Protein AF-A0A6P0XG08-F1 (afdb_monomer_lite)

Secondary structure (DSSP, 8-state):
-BSSSS-THHHHHHTTSTT---B---S-HHHHHHHHHHHHHTT-----TTSTTHHHHHHHHHHTTTSS--HHHHHHHHHHHHHHHH----TTS-TTS--S-------

Radius of gyration: 16.9 Å; chains: 1; bounding box: 37×29×43 Å

Foldseek 3Di:
DEDPPDHPVVVVVCVVPPDDDYDHDPDDLVVLLVVCVVVVVVVVDDDDCPDPCNCVLVVQNVCPPPDPDCPSSSVVSRVSVVCVVPPDPPPDDDPPPPPDDPPDDDD

Structure (mmCIF, N/CA/C/O backbone):
data_AF-A0A6P0XG08-F1
#
_entry.id   AF-A0A6P0XG08-F1
#
loop_
_atom_site.group_PDB
_atom_site.id
_atom_site.type_symbol
_atom_site.label_atom_id
_atom_site.label_alt_id
_atom_site.label_comp_id
_atom_site.label_asym_id
_atom_site.label_entity_id
_atom_site.label_seq_id
_atom_site.pdbx_PDB_ins_code
_atom_site.Cartn_x
_atom_site.Cartn_y
_atom_site.Cartn_z
_atom_site.occupancy
_atom_site.B_iso_or_equiv
_atom_site.auth_seq_id
_atom_site.auth_comp_id
_atom_site.auth_asym_id
_atom_site.auth_atom_id
_atom_site.pdbx_PDB_model_num
ATOM 1 N N . VAL A 1 1 ? 9.528 -7.215 1.223 1.00 67.56 1 VAL A N 1
ATOM 2 C CA . VAL A 1 1 ? 9.284 -7.248 2.687 1.00 67.56 1 VAL A CA 1
ATOM 3 C C . VAL A 1 1 ? 9.879 -6.006 3.314 1.00 67.56 1 VAL A C 1
ATOM 5 O O . VAL A 1 1 ? 11.015 -5.672 2.987 1.00 67.56 1 VAL A O 1
ATOM 8 N N . GLU A 1 2 ? 9.102 -5.314 4.150 1.00 63.28 2 GLU A N 1
ATOM 9 C CA . GLU A 1 2 ? 9.557 -4.124 4.873 1.00 63.28 2 GLU A CA 1
ATOM 10 C C . GLU A 1 2 ? 10.402 -4.519 6.090 1.00 63.28 2 GLU A C 1
ATOM 12 O O . GLU A 1 2 ? 10.007 -5.355 6.901 1.00 63.28 2 GLU A O 1
ATOM 17 N N . THR A 1 3 ? 11.556 -3.881 6.258 1.00 60.41 3 THR A N 1
ATOM 18 C CA . THR A 1 3 ? 12.519 -4.213 7.320 1.00 60.41 3 THR A CA 1
ATOM 19 C C . THR A 1 3 ? 12.301 -3.488 8.647 1.00 60.41 3 THR A C 1
ATOM 21 O O . THR A 1 3 ? 13.027 -3.732 9.613 1.00 60.41 3 THR A O 1
ATOM 24 N N . LYS A 1 4 ? 11.296 -2.608 8.726 1.00 58.19 4 LYS A N 1
ATOM 25 C CA . LYS A 1 4 ? 11.057 -1.721 9.873 1.00 58.19 4 LYS A CA 1
ATOM 26 C C . LYS A 1 4 ? 10.159 -2.317 10.962 1.00 58.19 4 LYS A C 1
ATOM 28 O O . LYS A 1 4 ? 10.367 -2.006 12.132 1.00 58.19 4 LYS A O 1
ATOM 33 N N . ALA A 1 5 ? 9.189 -3.156 10.599 1.00 54.50 5 ALA A N 1
ATOM 34 C CA . ALA A 1 5 ? 8.146 -3.626 11.518 1.00 54.50 5 ALA A CA 1
ATOM 35 C C . ALA A 1 5 ? 8.353 -5.064 12.027 1.00 54.50 5 ALA A C 1
ATOM 37 O O . ALA A 1 5 ? 7.748 -5.466 13.018 1.00 54.50 5 ALA A O 1
ATOM 38 N N . SER A 1 6 ? 9.223 -5.859 11.401 1.00 51.66 6 SER A N 1
ATOM 39 C CA . SER A 1 6 ? 9.467 -7.241 11.823 1.00 51.66 6 SER A CA 1
ATOM 40 C C . SER A 1 6 ? 10.940 -7.586 11.661 1.00 51.66 6 SER A C 1
ATOM 42 O O . SER A 1 6 ? 11.483 -7.605 10.561 1.00 51.66 6 SER A O 1
ATOM 44 N N . GLY A 1 7 ? 11.596 -7.748 12.810 1.00 54.59 7 GLY A N 1
ATOM 45 C CA . GLY A 1 7 ? 13.041 -7.764 12.970 1.00 54.59 7 GLY A CA 1
ATOM 46 C C . GLY A 1 7 ? 13.781 -8.767 12.091 1.00 54.59 7 GLY A C 1
ATOM 47 O O . GLY A 1 7 ? 13.214 -9.725 11.578 1.00 54.59 7 GLY A O 1
ATOM 48 N N . LYS A 1 8 ? 15.092 -8.531 11.996 1.00 60.62 8 LYS A N 1
ATOM 49 C CA . LYS A 1 8 ? 16.147 -9.287 11.296 1.00 60.62 8 LYS A CA 1
ATOM 50 C C . LYS A 1 8 ? 15.909 -10.791 11.078 1.00 60.62 8 LYS A C 1
ATOM 52 O O . LYS A 1 8 ? 16.381 -11.307 10.076 1.00 60.62 8 LYS A O 1
ATOM 57 N N . GLN A 1 9 ? 15.188 -11.466 11.973 1.00 67.06 9 GLN A N 1
ATOM 58 C CA . GLN A 1 9 ? 14.788 -12.863 11.843 1.00 67.06 9 GLN A CA 1
ATOM 59 C C . GLN A 1 9 ? 13.993 -13.159 10.563 1.00 67.06 9 GLN A C 1
ATOM 61 O O . GLN A 1 9 ? 14.369 -14.068 9.842 1.00 67.06 9 GLN A O 1
ATOM 66 N N . ILE A 1 10 ? 12.968 -12.370 10.213 1.00 68.44 10 ILE A N 1
ATOM 67 C CA . ILE A 1 10 ? 12.168 -12.637 8.999 1.00 68.44 10 ILE A CA 1
ATOM 68 C C . ILE A 1 10 ? 13.016 -12.453 7.738 1.00 68.44 10 ILE A C 1
ATOM 70 O O . ILE A 1 10 ? 12.928 -13.239 6.804 1.00 68.44 10 ILE A O 1
AT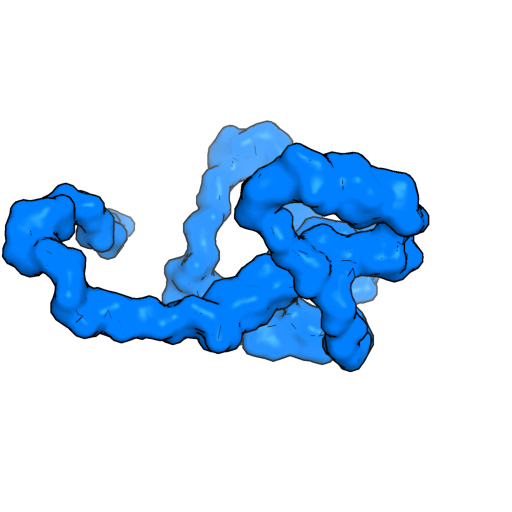OM 74 N N . VAL A 1 11 ? 13.881 -11.439 7.720 1.00 70.50 11 VAL A N 1
ATOM 75 C CA . VAL A 1 11 ? 14.820 -11.208 6.612 1.00 70.50 11 VAL A CA 1
ATOM 76 C C . VAL A 1 11 ? 15.822 -12.358 6.502 1.00 70.50 11 VAL A C 1
ATOM 78 O O . VAL A 1 11 ? 16.134 -12.804 5.402 1.00 70.50 11 VAL A O 1
ATOM 81 N N . GLN A 1 12 ? 16.304 -12.869 7.635 1.00 70.06 12 GLN A N 1
ATOM 82 C CA . GLN A 1 12 ? 17.220 -14.003 7.670 1.00 70.06 12 GLN A CA 1
ATOM 83 C C . GLN A 1 12 ? 16.537 -15.299 7.209 1.00 70.06 12 GLN A C 1
ATOM 85 O O . GLN A 1 12 ? 17.123 -16.034 6.419 1.00 70.06 12 GLN A O 1
ATOM 90 N N . ASP A 1 13 ? 15.294 -15.543 7.613 1.00 76.06 13 ASP A N 1
ATOM 91 C CA . ASP A 1 13 ? 14.515 -16.702 7.172 1.00 76.06 13 ASP A CA 1
ATOM 92 C C . ASP A 1 13 ? 14.192 -16.614 5.668 1.00 76.06 13 ASP A C 1
ATOM 94 O O . ASP A 1 13 ? 14.345 -17.589 4.934 1.00 76.06 13 ASP A O 1
ATOM 98 N N . LEU A 1 14 ? 13.837 -15.424 5.170 1.00 70.62 14 LEU A N 1
ATOM 99 C CA . LEU A 1 14 ? 13.598 -15.183 3.744 1.00 70.62 14 LEU A CA 1
ATOM 100 C C . LEU A 1 14 ? 14.877 -15.267 2.912 1.00 70.62 14 LEU A C 1
ATOM 102 O O . LEU A 1 14 ? 14.810 -15.700 1.768 1.00 70.62 14 LEU A O 1
ATOM 106 N N . SER A 1 15 ? 16.046 -14.949 3.482 1.00 67.81 15 SER A N 1
ATOM 107 C CA . SER A 1 15 ? 17.338 -15.123 2.803 1.00 67.81 15 SER A CA 1
ATOM 108 C C . SER A 1 15 ? 17.629 -16.575 2.412 1.00 67.81 15 SER A C 1
ATOM 110 O O . SER A 1 15 ? 18.430 -16.815 1.510 1.00 67.81 15 SER A O 1
ATOM 112 N N . MET A 1 16 ? 16.946 -17.537 3.042 1.00 73.44 16 MET A N 1
ATOM 113 C CA . MET A 1 16 ? 17.026 -18.960 2.705 1.00 73.44 16 MET A CA 1
ATOM 114 C C . MET A 1 16 ? 16.129 -19.360 1.519 1.00 73.44 16 MET A C 1
ATOM 116 O O . MET A 1 16 ? 16.211 -20.496 1.055 1.00 73.44 16 MET A O 1
ATOM 120 N N . ILE A 1 17 ? 15.281 -18.454 1.023 1.00 76.06 17 ILE A N 1
ATOM 121 C CA . ILE A 1 17 ? 14.332 -18.671 -0.076 1.00 76.06 17 ILE A CA 1
ATOM 122 C C . ILE A 1 17 ? 14.767 -17.808 -1.273 1.00 76.06 17 ILE A C 1
ATOM 124 O O . ILE A 1 17 ? 15.189 -16.667 -1.110 1.00 76.06 17 ILE A O 1
ATOM 128 N N . SER A 1 18 ? 14.689 -18.323 -2.501 1.00 70.50 18 SER A N 1
ATOM 129 C CA . SER A 1 18 ? 14.965 -17.523 -3.705 1.00 70.50 18 SER A CA 1
ATOM 130 C C . SER A 1 18 ? 13.817 -16.549 -4.011 1.00 70.50 18 SER A C 1
ATOM 132 O O . SER A 1 18 ? 12.658 -16.889 -3.792 1.00 70.50 18 SER A O 1
ATOM 134 N N . ASN A 1 19 ? 14.122 -15.396 -4.619 1.00 74.69 19 ASN A N 1
ATOM 135 C CA . ASN A 1 19 ? 13.151 -14.421 -5.157 1.00 74.69 19 ASN A CA 1
ATOM 136 C C . ASN A 1 19 ? 12.366 -13.590 -4.124 1.00 74.69 19 ASN A C 1
ATOM 138 O O . ASN A 1 19 ? 11.225 -13.205 -4.374 1.00 74.69 19 ASN A O 1
ATOM 142 N N . TRP A 1 20 ? 12.969 -13.262 -2.982 1.00 77.81 20 TRP A N 1
ATOM 143 C CA . TRP A 1 20 ? 12.447 -12.210 -2.106 1.00 77.81 20 TRP A CA 1
ATOM 144 C C . TRP A 1 20 ? 13.158 -10.882 -2.379 1.00 77.81 20 TRP A C 1
ATOM 146 O O . TRP A 1 20 ? 14.305 -10.847 -2.826 1.00 77.81 20 TRP A O 1
ATOM 156 N N . ILE A 1 21 ? 12.465 -9.783 -2.090 1.00 76.94 21 ILE A N 1
ATOM 157 C CA . ILE A 1 21 ? 12.981 -8.430 -2.296 1.00 76.94 21 ILE A CA 1
ATOM 158 C C . ILE A 1 21 ? 12.840 -7.646 -1.000 1.00 76.94 21 ILE A C 1
ATOM 160 O O . ILE A 1 21 ? 11.752 -7.550 -0.412 1.00 76.94 21 ILE A O 1
ATOM 164 N N . GLU A 1 22 ? 13.957 -7.086 -0.552 1.00 78.56 22 GLU A N 1
ATOM 165 C CA . GLU A 1 22 ? 13.982 -6.132 0.545 1.00 78.56 22 GLU A CA 1
ATOM 166 C C . GLU A 1 22 ? 13.492 -4.771 0.051 1.00 78.56 22 GLU A C 1
ATOM 168 O O .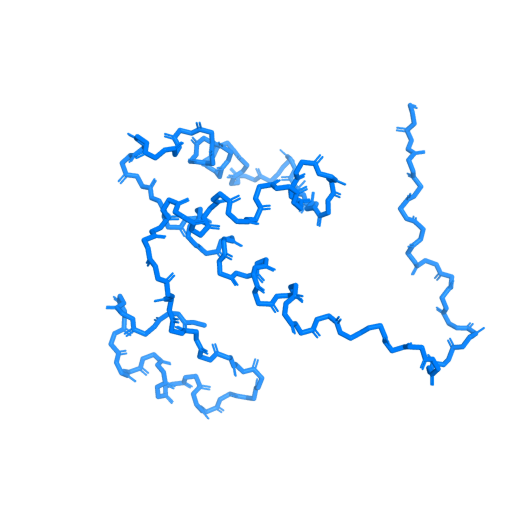 GLU A 1 22 ? 13.998 -4.242 -0.939 1.00 78.56 22 GLU A O 1
ATOM 173 N N . ILE A 1 23 ? 12.515 -4.187 0.746 1.00 78.62 23 ILE A N 1
ATOM 174 C CA . ILE A 1 23 ? 12.045 -2.832 0.454 1.00 78.62 23 ILE A CA 1
ATOM 175 C C . ILE A 1 23 ? 12.343 -1.963 1.669 1.00 78.62 23 ILE A C 1
ATOM 177 O O . ILE A 1 23 ? 11.882 -2.238 2.776 1.00 78.62 23 ILE A O 1
ATOM 181 N N . ASN A 1 24 ? 13.109 -0.893 1.447 1.00 79.44 24 ASN A N 1
ATOM 182 C CA . ASN A 1 24 ? 13.295 0.166 2.429 1.00 79.44 24 ASN A CA 1
ATOM 183 C C . ASN A 1 24 ? 12.373 1.345 2.067 1.00 79.44 24 ASN A C 1
ATOM 185 O O . ASN A 1 24 ? 12.690 2.092 1.131 1.00 79.44 24 ASN A O 1
ATOM 189 N N . PRO A 1 25 ? 11.225 1.510 2.747 1.00 74.62 25 PRO A N 1
ATOM 190 C CA . PRO A 1 25 ? 10.252 2.531 2.389 1.00 74.62 25 PRO A CA 1
ATOM 191 C C . PRO A 1 25 ? 10.836 3.939 2.556 1.00 74.62 25 PRO A C 1
ATOM 193 O O . PRO A 1 25 ? 11.339 4.313 3.617 1.00 74.62 25 PRO A O 1
ATOM 196 N N . LYS A 1 26 ? 10.745 4.743 1.491 1.00 76.88 26 LYS A N 1
ATOM 197 C CA . LYS A 1 26 ? 11.132 6.162 1.485 1.00 76.88 26 LYS A CA 1
ATOM 198 C C . LYS A 1 26 ? 9.898 7.051 1.661 1.00 76.88 26 LYS A C 1
ATOM 200 O O . LYS A 1 26 ? 8.812 6.716 1.188 1.00 76.88 26 LYS A O 1
ATOM 205 N N . GLY A 1 27 ? 10.077 8.199 2.314 1.00 79.81 27 GLY A N 1
ATOM 206 C CA . GLY A 1 27 ? 8.989 9.145 2.591 1.00 79.81 27 GLY A CA 1
ATOM 207 C C . GLY A 1 27 ? 7.992 8.646 3.643 1.00 79.81 27 GLY A C 1
ATOM 208 O O . GLY A 1 27 ? 8.177 7.590 4.252 1.00 79.81 27 GLY A O 1
ATOM 209 N N . ASP A 1 28 ? 6.939 9.426 3.880 1.00 87.31 28 ASP A N 1
ATOM 210 C CA . ASP A 1 28 ? 5.828 9.014 4.740 1.00 87.31 28 ASP A CA 1
ATOM 211 C C . ASP A 1 28 ? 4.815 8.127 3.984 1.00 87.31 28 ASP A C 1
ATOM 213 O O . ASP A 1 28 ? 4.810 8.059 2.750 1.00 87.31 28 ASP A O 1
ATOM 217 N N . LYS A 1 29 ? 3.978 7.401 4.738 1.00 85.69 29 LYS A N 1
ATOM 218 C CA . LYS A 1 29 ? 2.975 6.469 4.189 1.00 85.69 29 LYS A CA 1
ATOM 219 C C . LYS A 1 29 ? 1.981 7.172 3.258 1.00 85.69 29 LYS A C 1
ATOM 221 O O . LYS A 1 29 ? 1.613 6.633 2.219 1.00 85.69 29 LYS A O 1
ATOM 226 N N . ILE A 1 30 ? 1.592 8.403 3.593 1.00 91.62 30 ILE A N 1
ATOM 227 C CA . ILE A 1 30 ? 0.615 9.182 2.823 1.00 91.62 30 ILE A CA 1
ATOM 228 C C . ILE A 1 30 ? 1.185 9.556 1.453 1.00 91.62 30 ILE A C 1
ATOM 2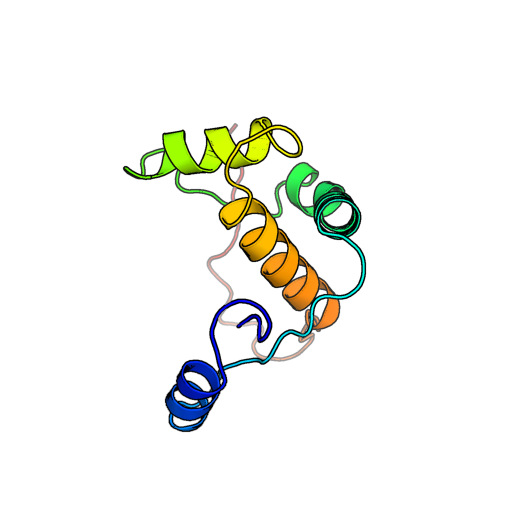30 O O . ILE A 1 30 ? 0.498 9.434 0.440 1.00 91.62 30 ILE A O 1
ATOM 234 N N . ALA A 1 31 ? 2.440 9.992 1.401 1.00 90.06 31 ALA A N 1
ATOM 235 C CA . ALA A 1 31 ? 3.133 10.326 0.168 1.00 90.06 31 ALA A CA 1
ATOM 236 C C . ALA A 1 31 ? 3.256 9.104 -0.750 1.00 90.06 31 ALA A C 1
ATOM 238 O O . ALA A 1 31 ? 3.017 9.228 -1.951 1.00 90.06 31 ALA A O 1
ATOM 239 N N . ARG A 1 32 ? 3.556 7.920 -0.197 1.00 89.50 32 ARG A N 1
ATOM 240 C CA . ARG A 1 32 ? 3.606 6.671 -0.974 1.00 89.50 32 ARG A CA 1
ATOM 241 C C . ARG A 1 32 ? 2.243 6.269 -1.527 1.00 89.50 32 ARG A C 1
ATOM 243 O O . ARG A 1 32 ? 2.144 5.998 -2.720 1.00 89.50 32 ARG A O 1
ATOM 250 N N . ALA A 1 33 ? 1.195 6.294 -0.704 1.00 90.94 33 ALA A N 1
ATOM 251 C CA . ALA A 1 33 ? -0.165 5.999 -1.153 1.00 90.94 33 ALA A CA 1
ATOM 252 C C . ALA A 1 33 ? -0.621 6.967 -2.262 1.00 90.94 33 ALA A C 1
ATOM 254 O O . ALA A 1 33 ? -1.182 6.551 -3.271 1.00 90.94 33 ALA A O 1
ATOM 255 N N . ARG A 1 34 ? -0.301 8.261 -2.136 1.00 91.00 34 ARG A N 1
ATOM 256 C CA . ARG A 1 34 ? -0.590 9.259 -3.180 1.00 91.00 34 ARG A CA 1
ATOM 257 C C . ARG A 1 34 ? 0.182 9.015 -4.473 1.00 91.00 34 ARG A C 1
ATOM 259 O O . ARG A 1 34 ? -0.364 9.252 -5.544 1.00 91.00 34 ARG A O 1
ATOM 266 N N . ALA A 1 35 ? 1.426 8.550 -4.390 1.00 89.69 35 ALA A N 1
ATOM 267 C CA . ALA A 1 35 ? 2.249 8.293 -5.569 1.00 89.69 35 ALA A CA 1
ATOM 268 C C . ALA A 1 35 ? 1.682 7.174 -6.460 1.00 89.69 35 ALA A C 1
ATOM 270 O O . ALA A 1 35 ? 1.870 7.219 -7.672 1.00 89.69 35 ALA A O 1
ATOM 271 N N . ILE A 1 36 ? 0.978 6.197 -5.878 1.00 88.19 36 ILE A N 1
ATOM 272 C CA . ILE A 1 36 ? 0.396 5.064 -6.615 1.00 88.19 36 ILE A CA 1
ATOM 273 C C . ILE A 1 36 ? -1.079 5.262 -6.999 1.00 88.19 36 ILE A C 1
ATOM 275 O O . ILE A 1 36 ? -1.606 4.482 -7.792 1.00 88.19 36 ILE A O 1
ATOM 279 N N . ALA A 1 37 ? -1.749 6.294 -6.472 1.00 89.12 37 ALA A N 1
ATOM 280 C CA . ALA A 1 37 ? -3.165 6.554 -6.736 1.00 89.12 37 ALA A CA 1
ATOM 281 C C . ALA A 1 37 ? -3.504 6.647 -8.240 1.00 89.12 37 ALA A C 1
ATOM 283 O O . ALA A 1 37 ? -4.444 5.966 -8.650 1.00 89.12 37 ALA A O 1
ATOM 284 N N . PRO A 1 38 ? -2.718 7.338 -9.099 1.00 88.50 38 PRO A N 1
ATOM 285 C CA . PRO A 1 38 ? -3.009 7.390 -10.535 1.00 88.50 38 PRO A CA 1
ATOM 286 C C . PRO A 1 38 ? -3.019 6.009 -11.203 1.00 88.50 38 PRO A C 1
ATOM 288 O O . PRO A 1 38 ? -3.795 5.760 -12.121 1.00 88.50 38 PRO A O 1
ATOM 291 N N . THR A 1 39 ? -2.170 5.087 -10.748 1.00 86.69 39 THR A N 1
ATOM 292 C CA . THR A 1 39 ? -2.106 3.716 -11.272 1.00 86.69 39 THR A CA 1
ATOM 293 C C . THR A 1 39 ? -3.367 2.932 -10.917 1.00 86.69 39 THR A C 1
ATOM 295 O O . THR A 1 39 ? -3.936 2.241 -11.763 1.00 86.69 39 THR A O 1
ATOM 298 N N . ILE A 1 40 ? -3.846 3.079 -9.681 1.00 84.94 40 ILE A N 1
ATOM 299 C CA . ILE A 1 40 ? -5.087 2.443 -9.224 1.00 84.94 40 ILE A CA 1
ATOM 300 C C . ILE A 1 40 ? -6.296 3.033 -9.959 1.00 84.94 40 ILE A C 1
ATOM 302 O O . ILE A 1 40 ? -7.130 2.286 -10.467 1.00 84.94 40 ILE A O 1
ATOM 306 N N . GLU A 1 41 ? -6.369 4.360 -10.070 1.00 85.00 41 GLU A N 1
ATOM 307 C CA . GLU A 1 41 ? -7.457 5.075 -10.751 1.00 85.00 41 GLU A CA 1
ATOM 308 C C . GLU A 1 41 ? -7.556 4.705 -12.240 1.00 85.00 41 GLU A C 1
ATOM 310 O O . GLU A 1 41 ? -8.657 4.577 -12.778 1.00 85.00 41 GLU A O 1
ATOM 315 N N . ASN A 1 42 ? -6.420 4.431 -12.889 1.00 86.88 42 ASN A N 1
ATOM 316 C CA . ASN A 1 42 ? -6.352 3.942 -14.269 1.00 86.88 42 ASN A CA 1
ATOM 317 C C . ASN A 1 42 ? -6.682 2.444 -14.425 1.00 86.88 42 ASN A C 1
ATOM 319 O O . ASN A 1 42 ? -6.499 1.887 -15.509 1.00 86.88 42 ASN A O 1
ATOM 323 N N . ARG A 1 43 ? -7.201 1.787 -13.376 1.00 81.19 43 ARG A N 1
ATOM 324 C CA . ARG A 1 43 ? -7.612 0.370 -13.363 1.00 81.19 43 ARG A CA 1
ATOM 325 C C . ARG A 1 43 ? -6.475 -0.617 -13.633 1.00 81.19 43 ARG A C 1
ATOM 327 O O . ARG A 1 43 ? -6.704 -1.696 -14.171 1.00 81.19 43 ARG A O 1
ATOM 334 N N . TRP A 1 44 ? -5.251 -0.281 -13.232 1.00 82.50 44 TRP A N 1
ATOM 335 C CA . TRP A 1 44 ? -4.121 -1.220 -13.292 1.00 82.50 44 TRP A CA 1
ATOM 336 C C . TRP A 1 44 ? -4.060 -2.156 -12.075 1.00 82.50 44 TRP A C 1
ATOM 338 O O . TRP A 1 44 ? -3.108 -2.916 -11.920 1.00 82.50 44 TRP A O 1
ATOM 348 N N . LEU A 1 45 ? -5.080 -2.117 -11.213 1.00 85.44 45 LEU A N 1
ATOM 349 C CA . LEU A 1 45 ? -5.246 -3.010 -10.075 1.00 85.44 45 LEU A CA 1
ATOM 350 C C . LEU A 1 45 ? -6.520 -3.838 -10.260 1.00 85.44 45 LEU A C 1
ATOM 352 O O . LEU A 1 45 ? -7.617 -3.287 -10.347 1.00 85.44 45 LEU A O 1
ATOM 356 N N . TYR A 1 46 ? -6.369 -5.161 -10.285 1.00 87.56 46 TYR A N 1
ATOM 357 C CA . TYR A 1 46 ? -7.485 -6.096 -10.186 1.00 87.56 46 TYR A CA 1
ATOM 358 C C . TYR A 1 46 ? -7.621 -6.576 -8.740 1.00 87.56 46 TYR A C 1
ATOM 360 O O . TYR A 1 46 ? -6.633 -6.985 -8.129 1.00 87.56 46 TYR A O 1
ATOM 368 N N . VAL A 1 47 ? -8.841 -6.549 -8.203 1.00 86.06 47 VAL A N 1
ATOM 369 C CA . VAL A 1 47 ? -9.145 -7.002 -6.842 1.00 86.06 47 VAL A CA 1
ATOM 370 C C . VAL A 1 47 ? -10.336 -7.951 -6.890 1.00 86.06 47 VAL A C 1
ATOM 372 O O . VAL A 1 47 ? -11.294 -7.731 -7.628 1.00 86.06 47 VAL A O 1
ATOM 375 N N . MET A 1 48 ? -10.273 -9.032 -6.116 1.00 89.19 48 MET A N 1
ATOM 376 C CA . MET A 1 48 ? -11.342 -10.025 -6.046 1.00 89.19 48 MET A CA 1
ATOM 377 C C . MET A 1 48 ? -12.477 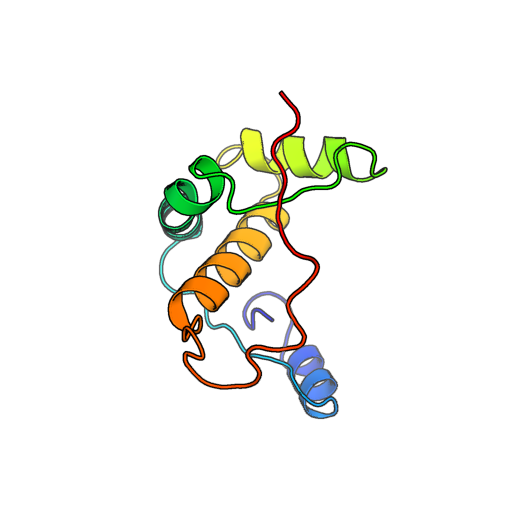-9.532 -5.139 1.00 89.19 48 MET A C 1
ATOM 379 O O . MET A 1 48 ? -12.453 -9.759 -3.933 1.00 89.19 48 MET A O 1
ATOM 383 N N . GLU A 1 49 ? -13.493 -8.898 -5.724 1.00 86.06 49 GLU A N 1
ATOM 384 C CA . GLU A 1 49 ? -14.616 -8.302 -4.974 1.00 86.06 49 GLU A CA 1
ATOM 385 C C . GLU A 1 49 ? -15.472 -9.321 -4.195 1.00 86.06 49 GLU A C 1
ATOM 387 O O . GLU A 1 49 ? -16.132 -8.967 -3.226 1.00 86.06 49 GLU A O 1
ATOM 392 N N . ASN A 1 50 ? -15.447 -10.602 -4.584 1.00 91.81 50 ASN A N 1
ATOM 393 C CA . ASN A 1 50 ? -16.197 -11.676 -3.915 1.00 91.81 50 ASN A CA 1
ATOM 394 C C . ASN A 1 50 ? -15.383 -12.425 -2.849 1.00 91.81 50 ASN A C 1
ATOM 396 O O . ASN A 1 50 ? -15.837 -13.447 -2.333 1.00 91.81 50 ASN A O 1
ATOM 400 N N . ALA A 1 51 ? -14.159 -11.985 -2.566 1.00 92.44 51 ALA A N 1
ATOM 401 C CA . ALA A 1 51 ? -13.340 -12.628 -1.555 1.00 92.44 51 ALA A CA 1
ATOM 402 C C . ALA A 1 51 ? -13.828 -12.283 -0.141 1.00 92.44 51 ALA A C 1
ATOM 404 O O . ALA A 1 51 ? -14.302 -11.178 0.111 1.00 92.44 51 ALA A O 1
ATOM 405 N N . GLU A 1 52 ? -13.653 -13.207 0.806 1.00 94.44 52 GLU A N 1
ATOM 406 C CA . GLU A 1 52 ? -14.069 -13.014 2.206 1.00 94.44 52 GLU A CA 1
ATOM 407 C C . GLU A 1 52 ? -13.425 -11.774 2.854 1.00 94.44 52 GLU A C 1
ATOM 409 O O . GLU A 1 52 ? -14.040 -11.117 3.689 1.00 94.44 52 GLU A O 1
ATOM 414 N N . TRP A 1 53 ? -12.214 -11.411 2.419 1.00 91.19 53 TRP A N 1
ATOM 415 C CA . TRP A 1 53 ? -11.454 -10.253 2.898 1.00 91.19 53 TRP A CA 1
ATOM 416 C C . TRP A 1 53 ? -11.838 -8.924 2.227 1.00 91.19 53 TRP A C 1
ATOM 418 O O . TRP A 1 53 ? -11.326 -7.878 2.622 1.00 91.19 53 TRP A O 1
ATOM 428 N N . TRP A 1 54 ? -12.723 -8.924 1.221 1.00 91.75 54 TRP A N 1
ATOM 429 C CA . TRP A 1 54 ? -13.017 -7.739 0.404 1.00 91.75 54 TRP A CA 1
ATOM 430 C C . TRP A 1 54 ? -13.445 -6.531 1.238 1.00 91.75 54 TRP A C 1
ATOM 432 O O . TRP A 1 54 ? -12.890 -5.448 1.076 1.00 91.75 54 TRP A O 1
ATOM 442 N N . HIS A 1 55 ? -14.414 -6.714 2.138 1.00 92.56 55 HIS A N 1
ATOM 443 C CA . HIS A 1 55 ? -14.979 -5.616 2.923 1.00 92.56 55 HIS A CA 1
ATOM 444 C C . HIS A 1 55 ? -13.974 -5.000 3.900 1.00 92.56 55 HIS A C 1
ATOM 446 O O . HIS A 1 55 ? -13.988 -3.787 4.104 1.00 92.56 55 HIS A O 1
ATOM 452 N N . GLU A 1 56 ? -13.101 -5.823 4.478 1.00 91.19 56 GLU A N 1
ATOM 453 C CA . GLU A 1 56 ? -12.024 -5.365 5.354 1.00 91.19 56 GLU A CA 1
ATOM 454 C C . GLU A 1 56 ? -10.967 -4.600 4.555 1.00 91.19 56 GLU A C 1
ATOM 456 O O . GLU A 1 56 ? -10.605 -3.482 4.919 1.00 91.19 56 GLU A O 1
ATOM 461 N N . TRP A 1 57 ? -10.542 -5.162 3.420 1.00 91.50 57 TRP A N 1
ATOM 462 C CA . TRP A 1 57 ? -9.560 -4.544 2.536 1.00 91.50 57 TRP A CA 1
ATOM 463 C C . TRP A 1 57 ? -10.051 -3.198 2.005 1.00 91.50 57 TRP A C 1
ATOM 465 O O . TRP A 1 57 ? -9.415 -2.172 2.237 1.00 91.50 57 TRP A O 1
ATOM 475 N N . ILE A 1 58 ? -11.222 -3.161 1.356 1.00 92.00 58 ILE A N 1
ATOM 476 C CA . ILE A 1 58 ? -11.747 -1.920 0.772 1.00 92.00 58 ILE A CA 1
ATOM 477 C C . ILE A 1 58 ? -12.033 -0.874 1.849 1.00 92.00 58 ILE A C 1
ATOM 479 O O . ILE A 1 58 ? -11.790 0.307 1.617 1.00 92.00 58 ILE A O 1
ATOM 483 N N . GLY A 1 59 ? -12.498 -1.302 3.030 1.00 92.38 59 GLY A N 1
ATOM 484 C CA . GLY A 1 59 ? -12.738 -0.432 4.177 1.00 92.38 59 GLY A CA 1
ATOM 485 C C . GLY A 1 59 ? -11.474 0.296 4.628 1.00 92.38 59 GLY A C 1
ATOM 486 O O . GLY A 1 59 ? -11.525 1.496 4.889 1.00 92.38 59 GLY A O 1
ATOM 487 N N . GLU A 1 60 ? -10.333 -0.393 4.655 1.00 93.19 60 GLU A N 1
ATOM 488 C CA . GLU A 1 60 ? -9.048 0.225 4.976 1.00 93.19 60 GLU A CA 1
ATOM 489 C C . GLU A 1 60 ? -8.581 1.189 3.875 1.00 93.19 60 GLU A C 1
ATOM 491 O O . GLU A 1 60 ? -8.210 2.327 4.173 1.00 93.19 60 GLU A O 1
ATOM 496 N N . ILE A 1 61 ? -8.675 0.778 2.601 1.00 91.50 61 ILE A N 1
ATOM 497 C CA . ILE A 1 61 ? -8.257 1.604 1.457 1.00 91.50 61 ILE A CA 1
ATOM 498 C C . ILE A 1 61 ? -9.021 2.936 1.413 1.00 91.50 61 ILE A C 1
ATOM 500 O O . ILE A 1 61 ? -8.409 3.985 1.215 1.00 91.50 61 ILE A O 1
ATOM 504 N N . ILE A 1 62 ? -10.344 2.920 1.616 1.00 91.44 62 ILE A N 1
ATOM 505 C CA . ILE A 1 62 ? -11.170 4.139 1.543 1.00 91.44 62 ILE A CA 1
ATOM 506 C C . ILE A 1 62 ? -11.050 5.027 2.785 1.00 91.44 62 ILE A C 1
ATOM 508 O O . ILE A 1 62 ? -11.272 6.233 2.695 1.00 91.44 62 ILE A O 1
ATOM 512 N N . ALA A 1 63 ? -10.752 4.444 3.949 1.00 92.75 63 ALA A N 1
ATOM 513 C CA . ALA A 1 63 ? -10.679 5.179 5.208 1.00 92.75 63 ALA A CA 1
ATOM 514 C C . ALA A 1 63 ? -9.286 5.776 5.467 1.00 92.75 63 ALA A C 1
ATOM 516 O O . ALA A 1 63 ? -9.132 6.620 6.353 1.00 92.75 63 ALA A O 1
ATOM 517 N N . PHE A 1 64 ? -8.270 5.389 4.697 1.00 91.38 64 PHE A N 1
ATOM 518 C CA . PHE A 1 64 ? -6.937 5.977 4.772 1.00 91.38 64 PHE A CA 1
ATOM 519 C C . PHE A 1 64 ? -6.951 7.483 4.425 1.00 91.38 64 PHE A C 1
ATOM 521 O O . PHE A 1 64 ? -7.588 7.886 3.451 1.00 91.38 64 PHE A O 1
ATOM 528 N N . PRO A 1 65 ? -6.239 8.354 5.173 1.00 92.56 65 PRO A N 1
ATOM 529 C CA . PRO A 1 65 ? -5.276 8.063 6.242 1.00 92.56 65 PRO A CA 1
ATOM 530 C C . PRO A 1 65 ? -5.864 8.108 7.664 1.00 92.56 65 PRO A C 1
ATOM 532 O O . PRO A 1 65 ? -5.121 8.280 8.626 1.00 92.56 65 PRO A O 1
ATOM 535 N N . PHE A 1 66 ? -7.187 8.035 7.812 1.00 91.69 66 PHE A N 1
ATOM 536 C CA . PHE A 1 66 ? -7.879 8.214 9.094 1.00 91.69 66 PHE A CA 1
ATOM 537 C C . PHE A 1 66 ? -8.311 6.897 9.755 1.00 91.69 66 PHE A C 1
ATOM 539 O O . PHE A 1 66 ? -8.795 6.913 10.887 1.00 91.69 66 PHE A O 1
ATOM 546 N N . ALA A 1 67 ? -8.150 5.769 9.061 1.00 87.62 67 ALA A N 1
ATOM 547 C CA . ALA A 1 67 ? -8.374 4.435 9.599 1.00 87.62 67 ALA A CA 1
ATOM 548 C C . ALA A 1 67 ? -7.409 4.117 10.754 1.00 87.62 67 ALA A C 1
ATOM 550 O O . ALA A 1 67 ? -6.298 4.640 10.822 1.00 87.62 67 ALA A O 1
ATOM 551 N N . SER A 1 68 ? -7.826 3.227 11.658 1.00 86.88 68 SER A N 1
ATOM 552 C CA . SER A 1 68 ? -6.953 2.728 12.732 1.00 86.88 68 SER A CA 1
ATOM 553 C C . SER A 1 68 ? -5.853 1.791 12.228 1.00 86.88 68 SER A C 1
ATOM 555 O O . SER A 1 68 ? -4.830 1.668 12.895 1.00 86.88 68 SER A O 1
ATOM 557 N N . ASN A 1 69 ? -6.069 1.168 11.068 1.00 87.00 69 ASN A N 1
ATOM 558 C CA . ASN A 1 69 ? -5.128 0.274 10.402 1.00 87.00 69 ASN A CA 1
ATOM 559 C C . ASN A 1 69 ? -4.715 0.892 9.062 1.00 87.00 69 ASN A C 1
ATOM 561 O O . ASN A 1 69 ? -5.528 1.549 8.409 1.00 87.00 69 ASN A O 1
ATOM 565 N N . ASP A 1 70 ? -3.463 0.690 8.665 1.00 88.75 70 ASP A N 1
ATOM 566 C CA . ASP A 1 70 ? -2.912 1.180 7.397 1.00 88.75 70 ASP A CA 1
ATOM 567 C C . ASP A 1 70 ? -1.948 0.184 6.724 1.00 88.75 70 ASP A C 1
ATOM 569 O O . ASP A 1 70 ? -1.242 0.540 5.775 1.00 88.75 70 ASP A O 1
ATOM 573 N N . ASP A 1 71 ? -1.898 -1.056 7.215 1.00 89.56 71 ASP A N 1
ATOM 574 C CA . ASP A 1 71 ? -0.963 -2.086 6.768 1.00 89.56 71 ASP A CA 1
ATOM 575 C C . ASP A 1 71 ? -1.251 -2.548 5.331 1.00 89.56 71 ASP A C 1
ATOM 577 O O . ASP A 1 71 ? -0.324 -2.744 4.543 1.00 89.56 71 ASP A O 1
ATOM 581 N N . GLN A 1 72 ? -2.526 -2.683 4.950 1.00 91.19 72 GLN A N 1
ATOM 582 C CA . GLN A 1 72 ? -2.935 -3.082 3.599 1.00 91.19 72 GLN A CA 1
ATOM 583 C C . GLN A 1 72 ? -2.645 -1.967 2.594 1.00 91.19 72 GLN A C 1
ATOM 585 O O . GLN A 1 72 ? -2.159 -2.233 1.490 1.00 91.19 72 GLN A O 1
ATOM 590 N N . VAL A 1 73 ? -2.882 -0.711 2.986 1.00 91.62 73 VAL A N 1
ATOM 591 C CA . VAL A 1 73 ? -2.535 0.464 2.170 1.00 91.62 73 VAL A CA 1
ATOM 592 C C . VAL A 1 73 ? -1.026 0.549 1.973 1.00 91.62 73 VAL A C 1
ATOM 594 O O . VAL A 1 73 ? -0.554 0.787 0.858 1.00 91.62 73 VAL A O 1
ATOM 597 N N . ASP A 1 74 ? -0.253 0.337 3.038 1.00 89.38 74 ASP A N 1
ATOM 598 C CA . ASP A 1 74 ? 1.197 0.418 2.962 1.00 89.38 74 ASP A CA 1
ATOM 599 C C . ASP A 1 74 ? 1.780 -0.716 2.111 1.00 89.38 74 ASP A C 1
ATOM 601 O O . ASP A 1 74 ? 2.568 -0.443 1.201 1.00 89.38 74 ASP A O 1
ATOM 605 N N . ALA A 1 75 ? 1.318 -1.956 2.305 1.00 89.06 75 ALA A N 1
ATOM 606 C CA . ALA A 1 75 ? 1.709 -3.103 1.489 1.00 89.06 75 ALA A CA 1
ATOM 607 C C . ALA A 1 75 ? 1.400 -2.882 -0.002 1.00 89.06 75 ALA A C 1
ATOM 609 O O . ALA A 1 75 ? 2.271 -3.095 -0.852 1.00 89.06 75 ALA A O 1
ATOM 610 N N . LEU A 1 76 ? 0.197 -2.390 -0.325 1.00 91.56 76 LEU A N 1
ATOM 611 C CA . LEU A 1 76 ? -0.196 -2.059 -1.696 1.00 91.56 76 LEU A CA 1
ATOM 612 C C . LEU A 1 76 ? 0.702 -0.964 -2.287 1.00 91.56 76 LEU A C 1
ATOM 614 O O . LEU A 1 76 ? 1.175 -1.096 -3.417 1.00 91.56 76 LEU A O 1
ATOM 618 N N . SER A 1 77 ? 0.980 0.092 -1.517 1.00 91.69 77 SER A N 1
ATOM 619 C CA . SER A 1 77 ? 1.833 1.200 -1.957 1.00 91.69 77 SER A CA 1
ATOM 620 C C . SER A 1 77 ? 3.253 0.757 -2.290 1.00 91.69 77 SER A C 1
ATOM 622 O O . SER A 1 77 ? 3.792 1.148 -3.326 1.00 91.69 77 SER A O 1
ATOM 624 N N . GLN A 1 78 ? 3.837 -0.112 -1.465 1.00 89.50 78 GLN A N 1
ATOM 625 C CA . GLN A 1 78 ? 5.176 -0.643 -1.688 1.00 89.50 78 GLN A CA 1
ATOM 626 C C . GLN A 1 78 ? 5.211 -1.583 -2.901 1.00 89.50 78 GLN A C 1
ATOM 628 O O . GLN A 1 78 ? 6.124 -1.476 -3.720 1.00 89.50 78 GLN A O 1
ATOM 633 N N . ALA A 1 79 ? 4.211 -2.460 -3.050 1.00 88.12 79 ALA A N 1
ATOM 634 C CA . ALA A 1 79 ? 4.133 -3.403 -4.164 1.00 88.12 79 ALA A CA 1
ATOM 635 C C . ALA A 1 79 ? 3.968 -2.691 -5.515 1.00 88.12 79 ALA A C 1
ATOM 637 O O . ALA A 1 79 ? 4.753 -2.924 -6.434 1.00 88.12 79 ALA A O 1
ATOM 638 N N . VAL A 1 80 ? 2.996 -1.780 -5.629 1.00 88.75 80 VAL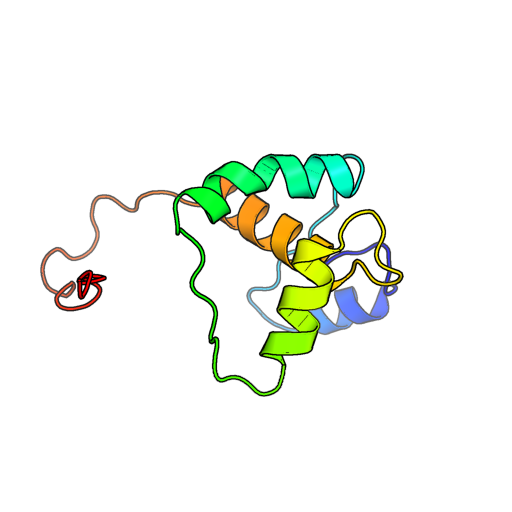 A N 1
ATOM 639 C CA . VAL A 1 80 ? 2.747 -1.037 -6.875 1.00 88.75 80 VAL A CA 1
ATOM 640 C C . VAL A 1 80 ? 3.939 -0.154 -7.223 1.00 88.75 80 VAL A C 1
ATOM 642 O O . VAL A 1 80 ? 4.360 -0.125 -8.377 1.00 88.75 80 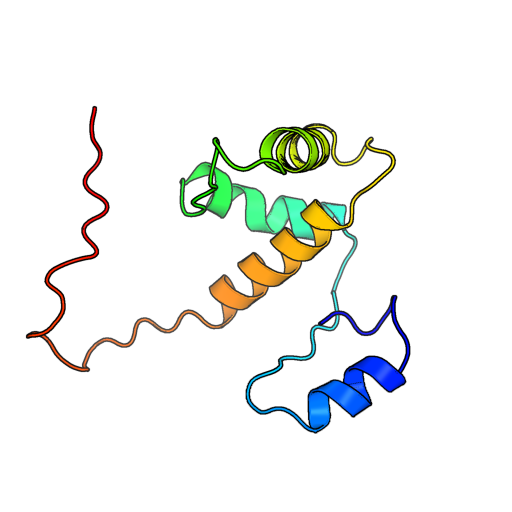VAL A O 1
ATOM 645 N N . TRP A 1 81 ? 4.533 0.528 -6.240 1.00 88.62 81 TRP A N 1
ATOM 646 C CA . TRP A 1 81 ? 5.733 1.322 -6.485 1.00 88.62 81 TRP A CA 1
ATOM 647 C C . TRP A 1 81 ? 6.885 0.461 -7.011 1.00 88.62 81 TRP A C 1
ATOM 649 O O . TRP A 1 81 ? 7.526 0.842 -7.988 1.00 88.62 81 TRP A O 1
ATOM 659 N N . TRP A 1 82 ? 7.123 -0.711 -6.412 1.00 87.25 82 TRP A N 1
ATOM 660 C CA . TRP A 1 82 ? 8.166 -1.622 -6.875 1.00 87.25 82 TRP A CA 1
ATOM 661 C C . TRP A 1 82 ? 7.922 -2.074 -8.319 1.00 87.25 82 TRP A C 1
ATOM 663 O O . TRP A 1 82 ? 8.835 -1.960 -9.136 1.00 87.25 82 TRP A O 1
ATOM 673 N N . ILE A 1 83 ? 6.691 -2.486 -8.651 1.00 86.50 83 ILE A N 1
ATOM 674 C CA . ILE A 1 83 ? 6.299 -2.876 -10.014 1.00 86.50 83 ILE A CA 1
ATOM 675 C C . ILE A 1 83 ? 6.584 -1.737 -10.996 1.00 86.50 83 ILE A C 1
ATOM 677 O O . ILE A 1 83 ? 7.254 -1.954 -11.995 1.00 86.50 83 ILE A O 1
ATOM 681 N N . LEU A 1 84 ? 6.162 -0.506 -10.699 1.00 85.44 84 LEU A N 1
ATOM 682 C CA . LEU A 1 84 ? 6.360 0.636 -11.601 1.00 85.44 84 LEU A CA 1
ATOM 683 C C . LEU A 1 84 ? 7.836 0.991 -11.838 1.00 85.44 84 LEU A C 1
ATOM 685 O O . LEU A 1 84 ? 8.155 1.573 -12.868 1.00 85.44 84 LEU A O 1
ATOM 689 N N . GLN A 1 85 ? 8.731 0.688 -10.892 1.00 83.81 85 GLN A N 1
ATOM 690 C CA . GLN A 1 85 ? 10.171 0.931 -11.052 1.00 83.81 85 GLN A CA 1
ATOM 691 C C . GLN A 1 85 ? 10.900 -0.188 -11.806 1.00 83.81 85 GLN A C 1
ATOM 693 O O . GLN A 1 85 ? 11.988 0.057 -12.317 1.00 83.81 85 GLN A O 1
ATOM 698 N N . HIS A 1 86 ? 10.333 -1.396 -11.847 1.00 82.44 86 HIS A N 1
ATOM 699 C CA . HIS A 1 86 ? 10.980 -2.588 -12.411 1.00 82.44 86 HIS A CA 1
ATOM 700 C C . HIS A 1 86 ? 10.204 -3.182 -13.591 1.00 82.44 86 HIS A C 1
ATOM 702 O O . HIS A 1 86 ? 10.579 -4.232 -14.104 1.00 82.44 86 HIS A O 1
ATOM 708 N N . TRP A 1 87 ? 9.127 -2.526 -14.025 1.00 76.38 87 TRP A N 1
ATOM 709 C CA . TRP A 1 87 ? 8.425 -2.867 -15.251 1.00 76.38 87 TRP A CA 1
ATOM 710 C C . TRP A 1 87 ? 9.283 -2.452 -16.447 1.00 76.38 87 TRP A C 1
ATOM 712 O O . TRP A 1 87 ? 9.150 -1.352 -16.985 1.00 76.38 87 TRP A O 1
ATOM 722 N N . GLU A 1 88 ? 10.190 -3.331 -16.853 1.00 56.41 88 GLU A N 1
ATOM 723 C CA . GLU A 1 88 ? 10.741 -3.314 -18.200 1.00 56.41 88 GLU A CA 1
ATOM 724 C C . GLU A 1 88 ? 9.704 -3.972 -19.115 1.00 56.41 88 GLU A C 1
ATOM 726 O O . GLU A 1 88 ? 9.254 -5.091 -18.869 1.00 56.41 88 GLU A O 1
ATOM 731 N N . VAL A 1 89 ? 9.272 -3.261 -20.159 1.00 53.66 89 VAL A N 1
ATOM 732 C CA . VAL A 1 89 ? 8.614 -3.930 -21.281 1.00 53.66 89 VAL A CA 1
ATOM 733 C C . VAL A 1 89 ? 9.709 -4.788 -21.905 1.00 53.66 89 VAL A C 1
ATOM 735 O O . VAL A 1 89 ? 10.597 -4.249 -22.562 1.00 53.66 89 VAL A O 1
ATOM 738 N N . GLU A 1 90 ? 9.695 -6.097 -21.651 1.00 44.72 90 GLU A N 1
ATOM 739 C CA . GLU A 1 90 ? 10.432 -7.057 -22.474 1.00 44.72 90 GLU A CA 1
ATOM 740 C C . GLU A 1 90 ? 9.808 -7.035 -23.880 1.00 44.72 90 GLU A C 1
ATOM 742 O O . GLU A 1 90 ? 9.019 -7.900 -24.260 1.00 44.72 90 GLU A O 1
ATOM 747 N N . ASP A 1 91 ? 10.118 -5.994 -24.655 1.00 47.88 91 ASP A N 1
ATOM 748 C CA . ASP A 1 91 ? 10.022 -6.065 -26.103 1.00 47.88 91 ASP A CA 1
ATOM 749 C C . ASP A 1 91 ? 11.059 -7.111 -26.541 1.00 47.88 91 ASP A C 1
ATOM 751 O O . ASP A 1 91 ? 12.254 -6.948 -26.308 1.00 47.88 91 ASP A O 1
ATOM 755 N N . GLU A 1 92 ? 10.569 -8.181 -27.172 1.00 46.19 92 GLU A N 1
ATOM 756 C CA . GLU A 1 92 ? 11.318 -9.282 -27.799 1.00 46.19 92 GLU A CA 1
ATOM 757 C C . GLU A 1 92 ? 11.632 -10.547 -26.975 1.00 46.19 92 GLU A C 1
ATOM 759 O O . GLU A 1 92 ? 12.741 -11.055 -27.069 1.00 46.19 92 GLU A O 1
ATOM 764 N N . LEU A 1 93 ? 10.653 -11.202 -26.333 1.00 44.78 93 LEU A N 1
ATOM 765 C CA . LEU A 1 93 ? 10.665 -12.679 -26.266 1.00 44.78 93 LEU A CA 1
ATOM 766 C C . LEU A 1 93 ? 9.253 -13.287 -26.416 1.00 44.78 93 LEU A C 1
ATOM 768 O O . LEU A 1 93 ? 8.393 -13.195 -25.548 1.00 44.78 93 LEU A O 1
ATOM 772 N N . ASN A 1 94 ? 9.078 -13.983 -27.543 1.00 39.94 94 ASN A N 1
ATOM 773 C CA . ASN A 1 94 ? 8.001 -14.914 -27.905 1.00 39.94 94 ASN A CA 1
ATOM 774 C C . ASN A 1 94 ? 6.632 -14.338 -28.330 1.00 39.94 94 ASN A C 1
ATOM 776 O O . ASN A 1 94 ? 5.603 -14.477 -27.670 1.00 39.94 94 ASN A O 1
ATOM 780 N N . SER A 1 95 ? 6.599 -13.813 -29.557 1.00 48.69 95 SER A N 1
ATOM 781 C CA . SER A 1 95 ? 5.408 -13.400 -30.315 1.00 48.69 95 SER A CA 1
ATOM 782 C C . SER A 1 95 ? 4.469 -14.542 -30.763 1.00 48.69 95 SER A C 1
ATOM 784 O O . SER A 1 95 ? 3.700 -14.362 -31.706 1.00 48.69 95 SER A O 1
ATOM 786 N N . GLN A 1 96 ? 4.492 -15.710 -30.109 1.00 41.69 96 GLN A N 1
ATOM 787 C CA . GLN A 1 96 ? 3.587 -16.828 -30.426 1.00 41.69 96 GLN A CA 1
ATOM 788 C C . GLN A 1 96 ? 2.777 -17.388 -29.247 1.00 41.69 96 GLN A C 1
ATOM 790 O O . GLN A 1 96 ? 1.838 -18.131 -29.514 1.00 41.69 96 GLN A O 1
ATOM 795 N N . ASP A 1 97 ? 3.031 -16.979 -27.997 1.00 46.69 97 ASP A N 1
ATOM 796 C CA . ASP A 1 97 ? 2.325 -17.547 -26.829 1.00 46.69 97 ASP A CA 1
ATOM 797 C C . ASP A 1 97 ? 1.360 -16.580 -26.110 1.00 46.69 97 ASP A C 1
ATOM 799 O O . ASP A 1 97 ? 0.701 -16.968 -25.149 1.00 46.69 97 ASP A O 1
ATOM 803 N N . TYR A 1 98 ? 1.192 -15.341 -26.587 1.00 45.47 98 TYR A N 1
ATOM 804 C CA . TYR A 1 98 ? 0.218 -14.392 -26.023 1.00 45.47 98 TYR A CA 1
ATOM 805 C C . TYR A 1 98 ? -1.156 -14.465 -26.713 1.00 45.47 98 TYR A C 1
ATOM 807 O O . TYR A 1 98 ? -1.682 -13.465 -27.201 1.00 45.47 98 TYR A O 1
ATOM 815 N N . GLU A 1 99 ? -1.788 -15.638 -26.701 1.00 45.56 99 GLU A N 1
ATOM 816 C CA . GLU A 1 99 ? -3.251 -15.680 -26.607 1.00 45.56 99 GLU A CA 1
ATOM 817 C C . GLU A 1 99 ? -3.621 -15.822 -25.123 1.00 45.56 99 GLU A C 1
ATOM 819 O O . GLU A 1 99 ? -3.225 -16.782 -24.473 1.00 45.56 99 GLU A O 1
ATOM 824 N N . SER A 1 100 ? -4.394 -14.865 -24.589 1.00 45.72 100 SER A N 1
ATOM 825 C CA . SER A 1 100 ? -4.731 -14.652 -23.162 1.00 45.72 100 SER A CA 1
ATOM 826 C C . SER A 1 100 ? -3.594 -13.990 -22.365 1.00 45.72 100 SER A C 1
ATOM 828 O O . SER A 1 100 ? -2.699 -14.630 -21.851 1.00 45.72 100 SER A O 1
ATOM 830 N N . VAL A 1 101 ? -3.510 -12.663 -22.302 1.00 38.88 101 VAL A N 1
ATOM 831 C CA . VAL A 1 101 ? -4.331 -11.863 -21.384 1.00 38.88 101 VAL A CA 1
ATOM 832 C C . VAL A 1 101 ? -4.819 -10.602 -22.100 1.00 38.88 101 VAL A C 1
ATOM 834 O O . VAL A 1 101 ? -4.317 -9.496 -21.933 1.00 38.88 101 VAL A O 1
ATOM 837 N N . SER A 1 102 ? -5.851 -10.775 -22.921 1.00 33.72 102 SER A N 1
ATOM 838 C CA . SER A 1 102 ? -6.748 -9.677 -23.259 1.00 33.72 102 SER A CA 1
ATOM 839 C C . SER A 1 102 ? -7.668 -9.485 -22.054 1.00 33.72 102 SER A C 1
ATOM 841 O O . SER A 1 102 ? -8.577 -10.289 -21.841 1.00 33.72 102 SER A O 1
ATOM 843 N N . PHE A 1 103 ? -7.454 -8.438 -21.252 1.00 39.91 103 PHE A N 1
ATOM 844 C CA . PHE A 1 103 ? -8.515 -7.945 -20.373 1.00 39.91 103 PHE A CA 1
ATOM 845 C C . PHE A 1 103 ? -9.605 -7.350 -21.266 1.00 39.91 103 PHE A C 1
ATOM 847 O O . PHE A 1 103 ? -9.626 -6.162 -21.586 1.00 39.91 103 PHE A O 1
ATOM 854 N N . ARG A 1 104 ? -10.487 -8.226 -21.748 1.00 31.66 104 ARG A N 1
ATOM 855 C CA . ARG A 1 104 ? -11.681 -7.849 -22.487 1.00 31.66 104 ARG A CA 1
ATOM 856 C C . ARG A 1 104 ? -12.628 -7.182 -21.496 1.00 31.66 104 ARG A C 1
ATOM 858 O O . ARG A 1 104 ? -13.210 -7.849 -20.646 1.00 31.66 104 ARG A O 1
ATOM 865 N N . TYR A 1 105 ? -12.756 -5.863 -21.612 1.00 31.69 105 TYR A N 1
ATOM 866 C CA . TYR A 1 105 ? -13.850 -5.111 -21.008 1.00 31.69 105 TYR A CA 1
ATOM 867 C C . TYR A 1 105 ? -15.172 -5.766 -21.420 1.00 31.69 105 TYR A C 1
ATOM 869 O O . TYR A 1 105 ? -15.482 -5.847 -22.610 1.00 31.69 105 TYR A O 1
ATOM 877 N N . ILE A 1 106 ? -15.938 -6.238 -20.441 1.00 36.88 106 ILE A N 1
ATOM 878 C CA . ILE A 1 106 ? -17.357 -6.521 -20.623 1.00 36.88 106 ILE A CA 1
ATOM 879 C C . ILE A 1 106 ? -18.075 -5.271 -20.116 1.00 36.88 106 ILE A C 1
ATOM 881 O O . ILE A 1 106 ? -17.998 -4.950 -18.930 1.00 36.88 106 ILE A O 1
ATOM 885 N N . SER A 1 107 ? -18.652 -4.524 -21.060 1.00 41.41 107 SER A N 1
ATOM 886 C CA . SER A 1 107 ? -19.631 -3.458 -20.821 1.00 41.41 107 SER A CA 1
ATOM 887 C C . SER A 1 107 ? -20.932 -4.019 -20.270 1.00 41.41 107 SER A C 1
ATOM 889 O O . SER A 1 107 ? -21.337 -5.082 -20.801 1.00 41.41 107 SER A O 1
#

Sequence (107 aa):
VETKASGKQIVQDLSMISNWIEINPKGDKIARARAIAPTIENRWLYVMENAEWWHEWIGEIIAFPFASNDDQVDALSQAVWWILQHWEVEDELNSQDYESVSFRYIS

pLDDT: mean 75.42, std 18.33, range [31.66, 94.44]